Protein AF-Q947L5-F1 (afdb_monomer)

Mean predicted aligned error: 3.57 Å

Solvent-accessible surface area (backbone atoms only — not comparable to full-atom values): 7322 Å² total; per-residue (Å²): 107,57,65,41,78,48,44,46,60,49,64,52,70,42,71,74,55,5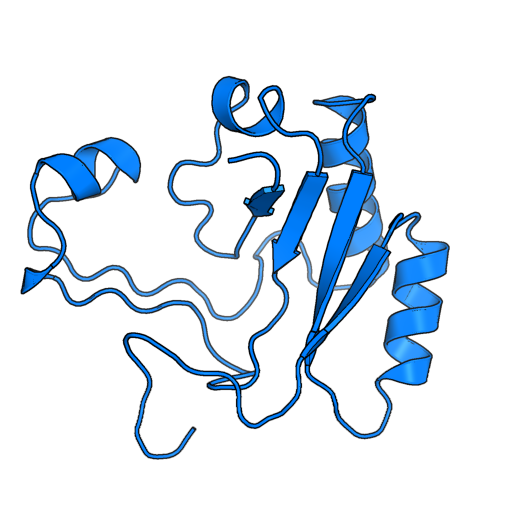8,57,61,28,56,26,40,33,39,45,69,34,39,31,41,36,56,85,48,37,60,54,44,60,16,93,72,25,40,65,67,54,10,62,57,38,79,52,58,57,52,49,60,47,70,29,51,47,60,42,93,72,43,92,48,70,66,34,44,23,50,51,46,49,52,51,37,69,71,22,76,82,29,44,39,28,42,31,38,48,68,54,94,66,42,66,63,54,50,54,52,43,51,75,32,66,42,74,39,81,43,77,31,54,62,88,37,83,72,98,53,71,67,90,89,87

Secondary structure (DSSP, 8-state):
--EEEE-TT-TT--HHHHHT-SEEEEE---TT-TTS--EE-GGG--HHHHHHTT--TT--EE--SS-TT-SSHHHHHHHHHHHHHH-TTSEEEEEEE--TTHHHHHHHHHHTT-SEEEEE-TT---SS--TT-

Structure (mmCIF, N/CA/C/O backbone):
data_AF-Q947L5-F1
#
_entry.id   AF-Q947L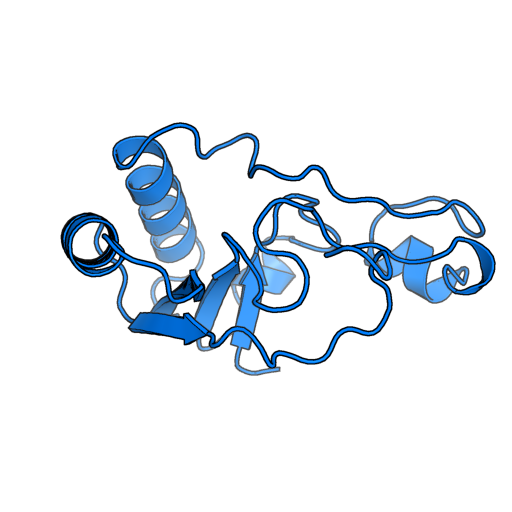5-F1
#
loop_
_atom_site.group_PDB
_atom_site.id
_atom_site.type_symbol
_atom_site.label_atom_id
_atom_site.label_alt_id
_atom_site.label_comp_id
_atom_site.label_asym_id
_atom_site.label_entity_id
_atom_site.label_seq_id
_atom_site.pdbx_PDB_ins_code
_atom_site.Cartn_x
_atom_site.Cartn_y
_atom_site.Cartn_z
_atom_site.occupancy
_atom_site.B_iso_or_equiv
_atom_site.auth_seq_id
_atom_site.auth_comp_id
_atom_site.auth_asym_id
_atom_site.auth_atom_id
_atom_site.pdbx_PDB_model_num
ATOM 1 N N . SER A 1 1 ? -11.263 1.339 -11.684 1.00 83.69 1 SER A N 1
ATOM 2 C CA . SER A 1 1 ? -11.134 0.406 -10.549 1.00 83.69 1 SER A CA 1
ATOM 3 C C . SER A 1 1 ? -11.593 1.135 -9.311 1.00 83.69 1 SER A C 1
ATOM 5 O O . SER A 1 1 ? -11.091 2.235 -9.105 1.00 83.69 1 SER A O 1
ATOM 7 N N . ALA A 1 2 ? -12.528 0.555 -8.557 1.00 94.75 2 ALA A N 1
ATOM 8 C CA . ALA A 1 2 ? -13.038 1.116 -7.303 1.00 94.75 2 ALA A CA 1
ATOM 9 C C . ALA A 1 2 ? -11.951 1.161 -6.215 1.00 94.75 2 ALA A C 1
ATOM 11 O O . ALA A 1 2 ? -11.819 2.152 -5.505 1.00 94.75 2 ALA A O 1
ATOM 12 N N . ILE A 1 3 ? -11.111 0.122 -6.156 1.00 97.81 3 ILE A N 1
ATOM 13 C CA . ILE A 1 3 ? -9.969 0.044 -5.242 1.00 97.81 3 ILE A CA 1
ATOM 14 C C . ILE A 1 3 ? -8.694 0.409 -5.999 1.00 97.81 3 ILE A C 1
ATOM 16 O O . ILE A 1 3 ? -8.445 -0.093 -7.106 1.00 97.81 3 ILE A O 1
ATOM 20 N N . LYS A 1 4 ? -7.878 1.280 -5.410 1.00 98.12 4 LYS A N 1
ATOM 21 C CA . LYS A 1 4 ? -6.577 1.680 -5.942 1.00 98.12 4 LYS A CA 1
ATOM 22 C C . LYS A 1 4 ? -5.487 1.478 -4.913 1.00 98.12 4 LYS A C 1
ATOM 24 O O . LYS A 1 4 ? -5.647 1.811 -3.750 1.00 98.12 4 LYS A O 1
ATOM 29 N N . GLN A 1 5 ? -4.364 0.946 -5.365 1.00 97.62 5 GLN A N 1
ATOM 30 C CA . GLN A 1 5 ? -3.302 0.509 -4.479 1.00 97.62 5 GLN A CA 1
ATOM 31 C C . GLN A 1 5 ? -2.173 1.537 -4.391 1.00 97.62 5 GLN A C 1
ATOM 33 O O . GLN A 1 5 ? -1.714 2.063 -5.406 1.00 97.62 5 GLN A O 1
ATOM 38 N N . VAL A 1 6 ? -1.686 1.748 -3.174 1.00 98.12 6 VAL A N 1
ATOM 39 C CA . VAL A 1 6 ? -0.479 2.495 -2.837 1.00 98.12 6 VAL A CA 1
ATOM 40 C C . VAL A 1 6 ? 0.536 1.477 -2.320 1.00 98.12 6 VAL A C 1
ATOM 42 O O . VAL A 1 6 ? 0.410 0.954 -1.218 1.00 98.12 6 VAL A O 1
ATOM 45 N N . ALA A 1 7 ? 1.520 1.138 -3.153 1.00 97.12 7 ALA A N 1
ATOM 46 C CA . ALA A 1 7 ? 2.593 0.191 -2.831 1.00 97.12 7 ALA A CA 1
ATOM 47 C C . ALA A 1 7 ? 3.956 0.898 -2.829 1.00 97.12 7 ALA A C 1
ATOM 49 O O . ALA A 1 7 ? 4.076 2.002 -3.369 1.00 97.12 7 ALA A O 1
ATOM 50 N N . SER A 1 8 ? 4.988 0.256 -2.281 1.00 96.75 8 SER A N 1
ATOM 51 C CA . SER A 1 8 ? 6.332 0.820 -2.058 1.00 96.75 8 SER A CA 1
ATOM 52 C C . SER A 1 8 ? 6.932 1.585 -3.243 1.00 96.75 8 SER A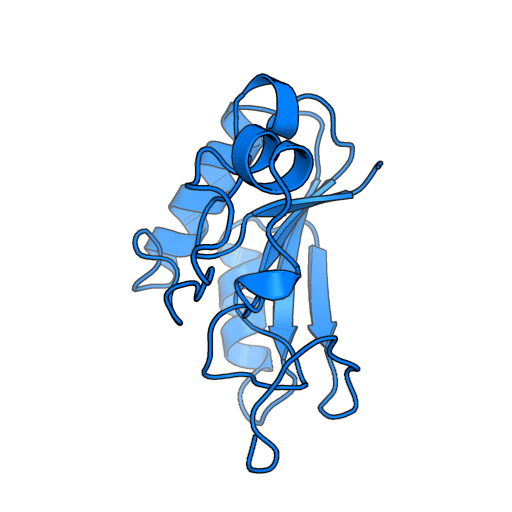 C 1
ATOM 54 O O . SER A 1 8 ? 7.473 2.668 -3.062 1.00 96.75 8 SER A O 1
ATOM 56 N N . GLY A 1 9 ? 6.781 1.086 -4.474 1.00 96.00 9 GLY A N 1
ATOM 57 C CA . GLY A 1 9 ? 7.316 1.752 -5.669 1.00 96.00 9 GLY A CA 1
ATOM 58 C C . GLY A 1 9 ? 6.559 3.005 -6.132 1.00 96.00 9 GLY A C 1
ATOM 59 O O . GLY A 1 9 ? 7.018 3.655 -7.063 1.00 96.00 9 GLY A O 1
ATOM 60 N N . ARG A 1 10 ? 5.376 3.301 -5.568 1.00 97.56 10 ARG A N 1
ATOM 61 C CA . ARG A 1 10 ? 4.482 4.427 -5.934 1.00 97.56 10 ARG A CA 1
ATOM 62 C C . ARG A 1 10 ? 4.223 4.596 -7.441 1.00 97.56 10 ARG A C 1
ATOM 64 O O . ARG A 1 10 ? 3.816 5.661 -7.900 1.00 97.56 10 ARG A O 1
ATOM 71 N N . PHE A 1 11 ? 4.402 3.533 -8.226 1.00 96.00 11 PHE A N 1
ATOM 72 C CA . PHE A 1 11 ? 4.246 3.584 -9.675 1.00 96.00 11 PHE A CA 1
ATOM 73 C C . PHE A 1 11 ? 2.828 4.013 -10.067 1.00 96.00 11 PHE A C 1
ATOM 75 O O . PHE A 1 11 ? 1.864 3.302 -9.785 1.00 96.00 11 PHE A O 1
ATOM 82 N N . GLY A 1 12 ? 2.716 5.154 -10.751 1.00 92.69 12 GLY A N 1
ATOM 83 C CA . GLY A 1 12 ? 1.441 5.698 -11.228 1.00 92.69 12 GLY A CA 1
ATOM 84 C C . GLY A 1 12 ? 0.562 6.332 -10.141 1.00 92.69 12 GLY A C 1
ATOM 85 O O . GLY A 1 12 ? -0.582 6.692 -10.427 1.00 92.69 12 GLY A O 1
ATOM 86 N N . VAL A 1 13 ? 1.069 6.490 -8.912 1.00 97.50 13 VAL A N 1
ATOM 87 C CA . VAL A 1 13 ? 0.353 7.185 -7.837 1.00 97.50 13 VAL A CA 1
ATOM 88 C C . VAL A 1 13 ? 0.429 8.690 -8.094 1.00 97.50 13 VAL A C 1
ATOM 90 O O . VAL A 1 13 ? 1.498 9.289 -8.081 1.00 97.50 13 VAL A O 1
ATOM 93 N N . THR A 1 14 ? -0.722 9.295 -8.364 1.00 97.50 14 THR A N 1
ATOM 94 C CA . THR A 1 14 ? -0.895 10.728 -8.654 1.00 97.50 14 THR A CA 1
ATOM 95 C C . THR A 1 14 ? -2.150 11.238 -7.942 1.00 97.50 14 THR A C 1
ATOM 97 O O . THR A 1 14 ? -3.012 10.421 -7.608 1.00 97.50 14 THR A O 1
ATOM 100 N N . PRO A 1 15 ? -2.332 12.558 -7.755 1.00 97.75 15 PRO A N 1
ATOM 101 C CA . PRO A 1 15 ? -3.567 13.093 -7.183 1.00 97.75 15 PRO A CA 1
ATOM 102 C C . PRO A 1 15 ? -4.817 12.619 -7.928 1.00 97.75 15 PRO A C 1
ATOM 104 O O . PRO A 1 15 ? -5.7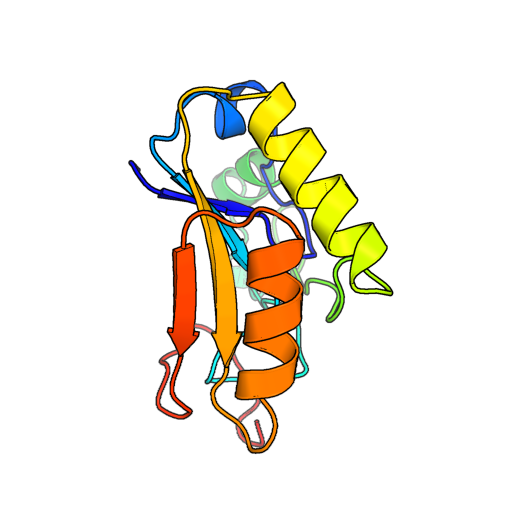25 12.061 -7.321 1.00 97.75 15 PRO A O 1
ATOM 107 N N . THR A 1 16 ? -4.824 12.716 -9.263 1.00 97.12 16 THR A N 1
ATOM 108 C CA . THR A 1 16 ? -5.930 12.230 -10.101 1.00 97.12 16 THR A CA 1
ATOM 109 C C . THR A 1 16 ? -6.157 10.730 -9.939 1.00 97.12 16 THR A C 1
ATOM 111 O O . THR A 1 16 ? -7.298 10.278 -9.935 1.00 97.12 16 THR A O 1
ATOM 114 N N . PHE A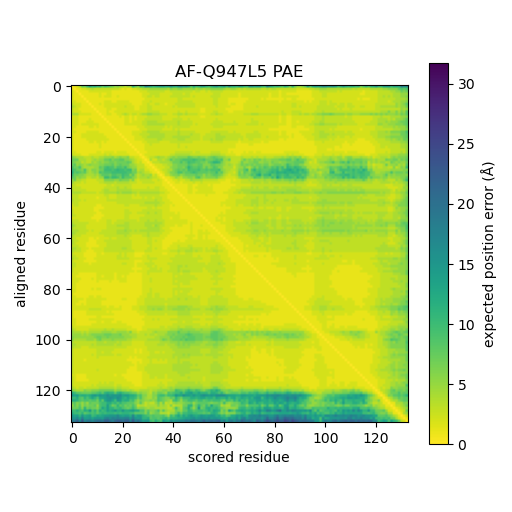 1 17 ? -5.097 9.934 -9.785 1.00 97.38 17 PHE A N 1
ATOM 115 C CA . PHE A 1 17 ? -5.251 8.519 -9.473 1.00 97.38 17 PHE A CA 1
ATOM 116 C C . PHE A 1 17 ? -5.971 8.338 -8.132 1.00 97.38 17 PHE A C 1
ATOM 118 O O . PHE A 1 17 ? -6.977 7.639 -8.114 1.00 97.38 17 PHE A O 1
ATOM 125 N N . LEU A 1 18 ? -5.514 8.993 -7.062 1.00 98.25 18 LEU A N 1
ATOM 126 C CA . LEU A 1 18 ? -6.013 8.813 -5.693 1.00 98.25 18 LEU A CA 1
ATOM 127 C C . LEU A 1 18 ? -7.460 9.293 -5.494 1.00 98.25 18 LEU A C 1
ATOM 129 O O . LEU A 1 18 ? -8.244 8.598 -4.853 1.00 98.25 18 LEU A O 1
ATOM 133 N N . VAL A 1 19 ? -7.850 10.424 -6.090 1.00 98.06 19 VAL A N 1
ATOM 134 C CA . VAL A 1 19 ? -9.222 10.963 -5.953 1.00 98.06 19 VAL A CA 1
ATOM 135 C C . VAL A 1 19 ? -10.279 10.168 -6.726 1.00 98.06 19 VAL A C 1
ATOM 137 O O . VAL A 1 19 ? -11.469 10.327 -6.489 1.00 98.06 19 VAL A O 1
ATOM 140 N N . ASN A 1 20 ? -9.865 9.304 -7.659 1.00 97.69 20 ASN A N 1
ATOM 141 C CA . ASN A 1 20 ? -10.767 8.489 -8.480 1.00 97.69 20 ASN A CA 1
ATOM 142 C C . ASN A 1 20 ? -10.928 7.056 -7.934 1.00 97.69 20 ASN A C 1
ATOM 144 O O . ASN A 1 20 ? -10.937 6.099 -8.716 1.00 97.69 20 ASN A O 1
ATOM 148 N N . ALA A 1 21 ? -10.974 6.891 -6.611 1.00 97.75 21 ALA A N 1
ATOM 149 C CA . ALA A 1 21 ? -11.152 5.608 -5.929 1.00 97.75 21 ALA A CA 1
ATOM 150 C C . ALA A 1 21 ? -12.226 5.703 -4.841 1.00 97.75 21 ALA A C 1
ATOM 152 O O . ALA A 1 21 ? -12.332 6.732 -4.176 1.00 97.75 21 ALA A O 1
ATOM 153 N N . ASP A 1 22 ? -12.938 4.599 -4.625 1.00 98.19 22 ASP A N 1
ATOM 154 C CA . ASP A 1 22 ? -13.820 4.394 -3.470 1.00 98.19 22 ASP A CA 1
ATOM 155 C C . ASP A 1 22 ? -13.023 3.866 -2.262 1.00 98.19 22 ASP A C 1
ATOM 157 O O . ASP A 1 22 ? -13.422 4.030 -1.109 1.00 98.19 22 ASP A O 1
ATOM 161 N N . GLN A 1 23 ? -11.875 3.229 -2.526 1.00 98.69 23 GLN A N 1
ATOM 162 C CA . GLN A 1 23 ? -10.967 2.709 -1.508 1.00 98.69 23 GLN A CA 1
ATOM 163 C C . GLN A 1 23 ? -9.503 2.806 -1.953 1.00 98.69 23 GLN A C 1
ATOM 165 O O . GLN A 1 23 ? -9.152 2.502 -3.098 1.00 98.69 23 GLN A O 1
ATOM 170 N N . LEU A 1 24 ? -8.636 3.180 -1.017 1.00 98.75 24 LEU A N 1
ATOM 171 C CA . LEU A 1 24 ? -7.190 3.260 -1.174 1.00 98.75 24 LEU A CA 1
ATOM 172 C C . LEU A 1 24 ? -6.526 2.159 -0.342 1.00 98.75 24 LEU A C 1
ATOM 174 O O . LEU A 1 24 ? -6.644 2.145 0.877 1.00 98.75 24 LEU A O 1
ATOM 178 N N . GLU A 1 25 ? -5.832 1.225 -0.992 1.00 98.69 25 GLU A N 1
ATOM 179 C CA . GLU A 1 25 ? -5.161 0.105 -0.325 1.00 98.69 25 GLU A CA 1
ATOM 180 C C . GLU A 1 25 ? -3.663 0.374 -0.155 1.00 98.69 25 GLU A C 1
ATOM 182 O O . GLU A 1 25 ? -2.907 0.332 -1.128 1.00 98.69 25 GLU A O 1
ATOM 187 N N . ILE A 1 26 ? -3.214 0.580 1.083 1.00 98.56 26 ILE A N 1
ATOM 188 C CA . ILE A 1 26 ? -1.797 0.544 1.452 1.00 98.56 26 ILE A CA 1
ATOM 189 C C . ILE A 1 26 ? -1.356 -0.919 1.480 1.00 98.56 26 ILE A C 1
ATOM 191 O O . ILE A 1 26 ? -1.839 -1.724 2.281 1.00 98.56 26 ILE A O 1
ATOM 195 N N . LYS A 1 27 ? -0.417 -1.277 0.605 1.00 97.06 27 LYS A N 1
ATOM 196 C CA . LYS A 1 27 ? 0.063 -2.654 0.481 1.00 97.06 27 LYS A CA 1
ATOM 197 C C . LYS A 1 27 ? 1.408 -2.850 1.161 1.00 97.06 27 LYS A C 1
ATOM 199 O O . LYS A 1 27 ? 2.437 -2.745 0.500 1.00 97.06 27 LYS A O 1
ATOM 204 N N . ILE A 1 28 ? 1.366 -3.228 2.437 1.00 95.19 28 ILE A N 1
ATOM 205 C CA . ILE A 1 28 ? 2.561 -3.550 3.225 1.00 95.19 28 ILE A CA 1
ATOM 206 C C . ILE A 1 28 ? 3.230 -4.820 2.693 1.00 95.19 28 ILE A C 1
ATOM 208 O O . ILE A 1 28 ? 4.428 -4.821 2.440 1.00 95.19 28 ILE A O 1
ATOM 212 N N . ALA A 1 29 ? 2.453 -5.881 2.461 1.00 88.62 29 ALA A N 1
ATOM 213 C CA . ALA A 1 29 ? 2.992 -7.172 2.039 1.00 88.62 29 ALA A CA 1
ATOM 214 C C . ALA A 1 29 ? 2.019 -7.957 1.137 1.00 88.62 29 ALA A C 1
ATOM 216 O O . ALA A 1 29 ? 0.873 -7.563 0.899 1.00 88.62 29 ALA A O 1
ATOM 217 N N . GLN A 1 30 ? 2.488 -9.077 0.582 1.00 85.94 30 GLN A N 1
ATOM 218 C CA . GLN A 1 30 ? 1.657 -10.062 -0.120 1.00 85.94 30 GLN A CA 1
ATOM 219 C C . GLN A 1 30 ? 2.090 -11.488 0.225 1.00 85.94 30 GLN A C 1
ATOM 221 O O . GLN A 1 30 ? 3.280 -11.730 0.376 1.00 85.94 30 GLN A O 1
ATOM 226 N N . GLY A 1 31 ? 1.141 -12.427 0.277 1.00 80.75 31 GLY A N 1
ATOM 227 C CA . GLY A 1 31 ? 1.404 -13.807 0.707 1.00 80.75 31 GLY A CA 1
ATOM 228 C C . GLY A 1 31 ? 2.510 -14.516 -0.071 1.00 80.75 31 GLY A C 1
ATOM 229 O O . GLY A 1 31 ? 3.367 -15.136 0.531 1.00 80.75 31 GLY A O 1
ATOM 230 N N . ALA A 1 32 ? 2.559 -14.321 -1.392 1.00 83.75 32 ALA A N 1
ATOM 231 C CA . ALA A 1 32 ? 3.531 -14.983 -2.267 1.00 83.75 32 ALA A CA 1
ATOM 232 C C . ALA A 1 32 ? 5.002 -14.590 -2.033 1.00 83.75 32 ALA A C 1
ATOM 234 O O . ALA A 1 32 ? 5.892 -15.209 -2.602 1.00 83.75 32 ALA A O 1
ATOM 235 N N . LYS A 1 33 ? 5.234 -13.452 -1.365 1.00 81.44 33 LYS A N 1
ATOM 236 C CA . LYS A 1 33 ? 6.565 -12.920 -1.032 1.00 81.44 33 LYS A CA 1
ATOM 237 C C . LYS A 1 33 ? 6.436 -11.802 0.011 1.00 81.44 33 LYS A C 1
ATOM 239 O O . LYS A 1 33 ? 6.472 -10.620 -0.346 1.00 81.44 33 LYS A O 1
ATOM 244 N N . PRO A 1 34 ? 6.224 -12.144 1.291 1.00 78.38 34 PRO A N 1
ATOM 245 C CA . PRO A 1 34 ? 5.889 -11.170 2.330 1.00 78.38 34 PRO A CA 1
ATOM 246 C C . PRO A 1 34 ? 7.004 -10.151 2.588 1.00 78.38 34 PRO A C 1
ATOM 248 O O . PRO A 1 34 ? 6.710 -8.998 2.883 1.00 78.38 34 PRO A O 1
ATOM 251 N N . GLY A 1 35 ? 8.267 -10.553 2.408 1.00 79.94 35 GLY A N 1
ATOM 252 C CA . GLY A 1 35 ? 9.447 -9.715 2.647 1.00 79.94 35 GLY A CA 1
ATOM 253 C C . GLY A 1 35 ? 10.003 -8.975 1.425 1.00 79.94 35 GLY A C 1
ATOM 254 O O . GLY A 1 35 ? 11.096 -8.421 1.509 1.00 79.94 35 GLY A O 1
ATOM 255 N N . GLU A 1 36 ? 9.307 -8.968 0.284 1.00 85.50 36 GLU A N 1
ATOM 256 C CA . GLU A 1 36 ? 9.822 -8.383 -0.960 1.00 85.50 36 GLU A CA 1
ATOM 257 C C . GLU A 1 36 ? 8.836 -7.444 -1.663 1.00 85.50 36 GLU A C 1
ATOM 259 O O . GLU A 1 36 ? 7.611 -7.552 -1.571 1.00 85.50 36 GLU A O 1
ATOM 264 N N . GLY A 1 37 ? 9.395 -6.558 -2.490 1.00 86.06 37 GLY A N 1
ATOM 265 C CA . GLY A 1 37 ? 8.628 -5.685 -3.364 1.00 86.06 37 GLY A CA 1
ATOM 266 C C . GLY A 1 37 ? 8.033 -6.384 -4.595 1.00 86.06 37 GLY A C 1
ATOM 267 O O . GLY A 1 37 ? 8.355 -7.514 -4.983 1.00 86.06 37 GLY A O 1
ATOM 268 N N . GLY A 1 38 ? 7.138 -5.668 -5.276 1.00 91.06 38 GLY A N 1
ATOM 269 C CA . GLY A 1 38 ? 6.622 -6.079 -6.581 1.00 91.06 38 GLY A CA 1
ATOM 270 C C . GLY A 1 38 ? 7.740 -6.210 -7.622 1.00 91.06 38 GLY A C 1
ATOM 271 O O . GLY A 1 38 ? 8.690 -5.435 -7.623 1.00 91.06 38 GLY A O 1
ATOM 272 N N . GLN A 1 39 ? 7.607 -7.179 -8.528 1.00 93.00 39 GLN A N 1
ATOM 273 C CA . GLN A 1 39 ? 8.553 -7.373 -9.627 1.00 93.00 39 GLN A CA 1
ATOM 274 C C . GLN A 1 39 ? 7.800 -7.376 -10.960 1.00 93.00 39 GLN A C 1
ATOM 276 O O . GLN A 1 39 ? 6.784 -8.056 -11.111 1.00 93.00 39 GLN A O 1
ATOM 281 N N . LEU A 1 40 ? 8.301 -6.616 -11.932 1.00 95.38 40 LEU A N 1
ATOM 282 C CA . LEU A 1 40 ? 7.845 -6.647 -13.316 1.00 95.38 40 LEU A CA 1
ATOM 283 C C . LEU A 1 40 ? 9.066 -6.762 -14.243 1.00 95.38 40 LEU A C 1
ATOM 285 O O . LEU A 1 40 ? 9.824 -5.796 -14.364 1.00 95.38 40 LEU A O 1
ATOM 289 N N . PRO A 1 41 ? 9.268 -7.919 -14.905 1.00 94.75 41 PRO A N 1
ATOM 290 C CA . PRO A 1 41 ? 10.382 -8.112 -15.827 1.00 94.75 41 PRO A CA 1
ATOM 291 C C . PRO A 1 41 ? 10.394 -7.067 -16.943 1.00 94.75 41 PRO A C 1
ATOM 293 O O . PRO A 1 41 ? 9.345 -6.774 -17.515 1.00 94.75 41 PRO A O 1
ATOM 296 N N . GLY A 1 42 ? 11.580 -6.576 -17.313 1.00 95.56 42 GLY A N 1
ATOM 297 C CA . GLY A 1 42 ? 11.749 -5.510 -18.311 1.00 95.56 42 GLY A CA 1
ATOM 298 C C . GLY A 1 42 ? 11.092 -5.810 -19.661 1.00 95.56 42 GLY A C 1
ATOM 299 O O . GLY A 1 42 ? 10.439 -4.946 -20.236 1.00 95.56 42 GLY A O 1
ATOM 300 N N . LYS A 1 43 ? 11.115 -7.077 -20.101 1.00 96.31 43 LYS A N 1
ATOM 301 C CA . LYS A 1 43 ? 10.415 -7.534 -21.318 1.00 96.31 43 LYS A CA 1
ATOM 302 C C . LYS A 1 43 ? 8.896 -7.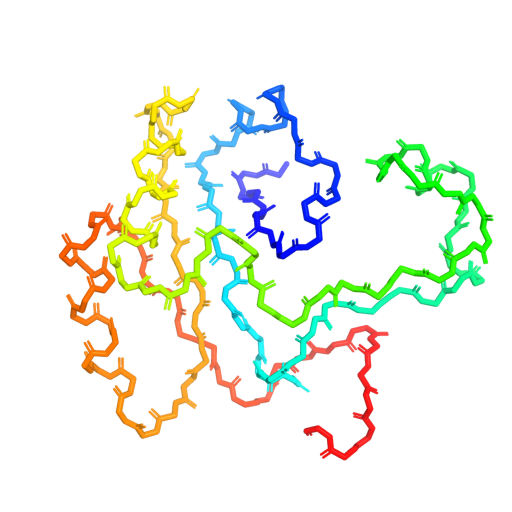303 -21.303 1.00 96.31 43 LYS A C 1
ATOM 304 O O . LYS A 1 43 ? 8.275 -7.265 -22.357 1.00 96.31 43 LYS A O 1
ATOM 309 N N . LYS A 1 44 ? 8.287 -7.166 -20.119 1.00 96.31 44 LYS A N 1
ATOM 310 C CA . LYS A 1 44 ? 6.864 -6.835 -19.943 1.00 96.31 44 LYS A CA 1
ATOM 311 C C . LYS A 1 44 ? 6.630 -5.328 -19.801 1.00 96.31 44 LYS A C 1
ATOM 313 O O . LYS A 1 44 ? 5.480 -4.909 -19.789 1.00 96.31 44 LYS A O 1
ATOM 318 N N . VAL A 1 45 ? 7.676 -4.511 -19.686 1.00 97.44 45 VAL A N 1
ATOM 319 C CA . VAL A 1 45 ? 7.587 -3.051 -19.542 1.00 97.44 45 VAL A CA 1
ATOM 320 C C . VAL A 1 45 ? 7.547 -2.417 -20.931 1.00 97.44 45 VAL A C 1
ATOM 322 O O . VAL A 1 45 ? 8.536 -1.894 -21.441 1.00 97.44 45 VAL A O 1
ATOM 325 N N . SER A 1 46 ? 6.378 -2.497 -21.567 1.00 98.12 46 SER A N 1
ATOM 326 C CA . SER A 1 46 ? 6.112 -1.832 -22.846 1.00 98.12 46 SER A CA 1
ATOM 327 C C . SER A 1 46 ? 6.161 -0.305 -22.712 1.00 98.12 46 SER A C 1
ATOM 329 O O . SER A 1 46 ? 6.071 0.230 -21.606 1.00 98.12 46 SER A O 1
ATOM 331 N N . ALA A 1 47 ? 6.226 0.421 -23.834 1.00 98.06 47 ALA A N 1
ATOM 332 C CA . ALA A 1 47 ? 6.161 1.888 -23.829 1.00 98.06 47 ALA A CA 1
ATOM 333 C C . ALA A 1 47 ? 4.895 2.425 -23.133 1.00 98.06 47 ALA A C 1
ATOM 335 O O . ALA A 1 47 ? 4.947 3.421 -22.413 1.00 98.06 47 ALA A O 1
ATOM 336 N N . TYR A 1 48 ? 3.769 1.720 -23.281 1.00 97.94 48 TYR A N 1
ATOM 337 C CA . TYR A 1 48 ? 2.526 2.042 -22.583 1.00 97.94 48 TYR A CA 1
ATOM 338 C C . TYR A 1 48 ? 2.655 1.882 -21.060 1.00 97.94 48 TYR A C 1
ATOM 340 O O . TYR A 1 48 ? 2.307 2.802 -20.321 1.00 97.94 48 TYR A O 1
ATOM 348 N N . ILE A 1 49 ? 3.195 0.752 -20.584 1.00 97.62 49 ILE A N 1
ATOM 349 C CA . ILE A 1 49 ? 3.399 0.515 -19.144 1.00 97.62 49 ILE A CA 1
ATOM 350 C C . ILE A 1 49 ? 4.400 1.515 -18.567 1.00 97.62 49 ILE A C 1
ATOM 352 O O . ILE A 1 49 ? 4.162 2.061 -17.493 1.00 97.62 49 ILE A O 1
ATOM 356 N N . ALA A 1 50 ? 5.490 1.778 -19.286 1.00 97.44 50 ALA A N 1
ATOM 357 C CA . ALA A 1 50 ? 6.502 2.741 -18.884 1.00 97.44 50 ALA A CA 1
ATOM 358 C C . ALA A 1 50 ? 5.905 4.141 -18.694 1.00 97.44 50 ALA A C 1
ATOM 360 O O . ALA A 1 50 ? 6.121 4.766 -17.658 1.00 97.44 50 ALA A O 1
ATOM 361 N N . ARG A 1 51 ? 5.059 4.586 -19.634 1.00 97.31 51 ARG A N 1
ATOM 362 C CA . ARG A 1 51 ? 4.329 5.854 -19.521 1.00 97.31 51 ARG A CA 1
ATOM 363 C C . ARG A 1 51 ? 3.403 5.885 -18.306 1.00 97.31 51 ARG A C 1
ATOM 365 O O . ARG A 1 51 ? 3.398 6.874 -17.591 1.00 97.31 51 ARG A O 1
ATOM 372 N 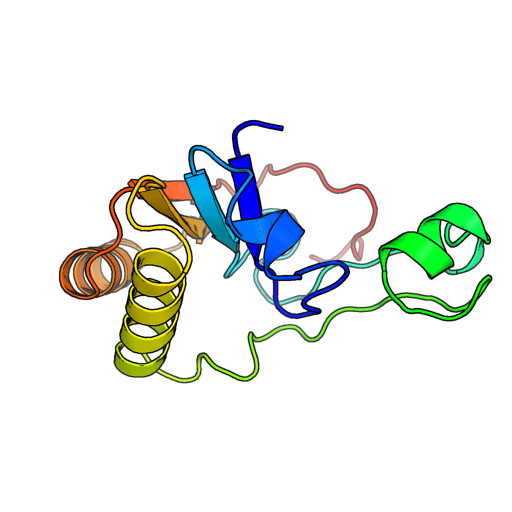N . LEU A 1 52 ? 2.638 4.819 -18.050 1.00 96.25 52 LEU A N 1
ATOM 373 C CA . LEU A 1 52 ? 1.741 4.758 -16.884 1.00 96.25 52 LEU A CA 1
ATOM 374 C C . LEU A 1 52 ? 2.485 4.797 -15.541 1.00 96.25 52 LEU A C 1
ATOM 376 O O . LEU A 1 52 ? 1.912 5.206 -14.536 1.00 96.25 52 LEU A O 1
ATOM 380 N N . ARG A 1 53 ? 3.732 4.321 -15.509 1.00 96.94 53 ARG A N 1
ATOM 381 C CA . ARG A 1 53 ? 4.530 4.180 -14.286 1.00 96.94 53 ARG A CA 1
ATOM 382 C C . ARG A 1 53 ? 5.623 5.235 -14.145 1.00 96.94 53 ARG A C 1
ATOM 384 O O . ARG A 1 53 ? 6.424 5.117 -13.224 1.00 96.94 53 ARG A O 1
ATOM 391 N N . ASN A 1 54 ? 5.676 6.219 -15.046 1.00 95.69 54 ASN A N 1
ATOM 392 C CA . ASN A 1 54 ? 6.781 7.173 -15.162 1.00 95.69 54 ASN A CA 1
ATOM 393 C C . ASN A 1 54 ? 8.160 6.482 -15.124 1.00 95.69 54 ASN A C 1
ATOM 395 O O . ASN A 1 54 ? 9.077 6.909 -14.427 1.00 95.69 54 ASN A O 1
ATOM 399 N N . SER A 1 55 ? 8.300 5.383 -15.867 1.00 96.00 55 SER A N 1
ATOM 400 C CA . SER A 1 55 ? 9.526 4.589 -15.942 1.00 96.00 55 SER A CA 1
ATOM 401 C C . SER A 1 55 ? 10.085 4.535 -17.365 1.00 96.00 55 SER A C 1
ATOM 403 O O . SER A 1 55 ? 9.533 5.118 -18.298 1.00 96.00 55 SER A O 1
ATOM 405 N N . LYS A 1 56 ? 11.201 3.820 -17.551 1.00 97.06 56 LYS A N 1
ATOM 406 C CA . LYS A 1 56 ? 11.817 3.608 -18.868 1.00 97.06 56 LYS A CA 1
ATOM 407 C C . LYS A 1 56 ? 11.293 2.314 -19.519 1.00 97.06 56 LYS A C 1
ATOM 409 O O . LYS A 1 56 ? 11.230 1.296 -18.826 1.00 97.06 56 LYS A O 1
ATOM 414 N N . PRO A 1 57 ? 10.926 2.316 -20.817 1.00 97.81 57 PRO A N 1
ATOM 415 C CA . PRO A 1 57 ? 10.565 1.094 -21.539 1.00 97.81 57 PRO A CA 1
ATOM 416 C C . PRO A 1 57 ? 11.695 0.058 -21.507 1.00 97.81 57 PRO A C 1
ATOM 418 O O . PRO A 1 57 ? 12.867 0.419 -21.577 1.00 97.81 57 PRO A O 1
ATOM 421 N N . GLY A 1 58 ? 11.349 -1.224 -21.391 1.00 96.75 58 GLY A N 1
ATOM 422 C CA . GLY A 1 58 ? 12.309 -2.335 -21.375 1.00 96.75 58 GLY A CA 1
ATOM 423 C C . GLY A 1 58 ? 13.111 -2.500 -20.077 1.00 96.75 58 GLY A C 1
ATOM 424 O O . GLY A 1 58 ? 13.739 -3.541 -19.887 1.00 96.75 58 GLY A O 1
ATOM 425 N N . VAL A 1 59 ? 13.072 -1.528 -19.159 1.00 97.19 59 VAL A N 1
ATOM 426 C CA . VAL A 1 59 ? 13.803 -1.590 -17.886 1.00 97.19 59 VAL A CA 1
ATOM 427 C C . VAL A 1 59 ? 12.973 -2.345 -16.842 1.00 97.19 59 VAL A C 1
ATOM 429 O O . VAL A 1 59 ? 11.805 -2.002 -16.647 1.00 97.19 59 VAL A O 1
ATOM 432 N N . PRO A 1 60 ? 13.531 -3.365 -16.160 1.00 95.94 60 PRO A N 1
ATOM 433 C CA . PRO A 1 60 ? 12.836 -4.063 -15.082 1.00 95.94 60 PRO A CA 1
ATOM 434 C C . PRO A 1 60 ? 12.394 -3.114 -13.965 1.00 95.94 60 PRO A C 1
ATOM 436 O O . PRO A 1 60 ? 13.144 -2.230 -13.560 1.00 95.94 60 PRO A O 1
ATOM 439 N N . LEU A 1 61 ? 11.188 -3.332 -13.436 1.00 96.44 61 LEU A N 1
ATOM 440 C CA . LEU A 1 61 ? 10.682 -2.598 -12.277 1.00 96.44 61 LEU A CA 1
ATOM 441 C C . LEU A 1 61 ? 10.662 -3.525 -11.071 1.00 96.44 61 LEU A C 1
ATOM 443 O O . LEU A 1 61 ? 9.792 -4.392 -10.959 1.00 96.44 61 LEU A O 1
ATOM 447 N N . ILE A 1 62 ? 11.628 -3.326 -10.184 1.00 94.69 62 ILE A N 1
ATOM 448 C CA . ILE A 1 62 ? 11.715 -3.991 -8.888 1.00 94.69 62 ILE A CA 1
ATOM 449 C C . ILE A 1 62 ? 11.401 -2.920 -7.853 1.00 94.69 62 ILE A C 1
ATOM 451 O O . ILE A 1 62 ? 12.124 -1.933 -7.737 1.00 94.69 62 ILE A O 1
ATOM 455 N N . SER A 1 63 ? 10.271 -3.058 -7.167 1.00 95.19 63 SER A N 1
ATOM 456 C CA . SER A 1 63 ? 9.919 -2.128 -6.099 1.00 95.19 63 SER A CA 1
ATOM 457 C C . SER A 1 63 ? 10.788 -2.392 -4.867 1.00 95.19 63 SER A C 1
ATOM 459 O O . SER A 1 63 ? 11.105 -3.555 -4.606 1.00 95.19 63 SER A O 1
ATOM 461 N N . PRO A 1 64 ? 11.125 -1.356 -4.080 1.00 95.31 64 PRO A N 1
ATOM 462 C CA . PRO A 1 64 ? 11.723 -1.557 -2.765 1.00 95.31 64 PRO A CA 1
ATOM 463 C C . PRO A 1 64 ? 10.845 -2.485 -1.911 1.00 95.31 64 PRO A C 1
ATOM 465 O O . PRO A 1 64 ? 9.616 -2.434 -2.055 1.00 95.31 64 PRO A O 1
ATOM 468 N N . PRO A 1 65 ? 11.422 -3.330 -1.042 1.00 92.38 65 PRO A N 1
ATOM 469 C CA . PRO A 1 65 ? 10.622 -4.101 -0.100 1.00 92.38 65 PRO A CA 1
ATOM 470 C C . PRO A 1 65 ? 9.792 -3.214 0.844 1.00 92.38 65 PRO A C 1
ATOM 472 O O . PRO A 1 65 ? 8.573 -3.382 0.851 1.00 92.38 65 PRO A O 1
ATOM 475 N N . PRO A 1 66 ? 10.365 -2.221 1.559 1.00 95.56 66 PRO A N 1
ATOM 476 C CA . PRO A 1 66 ? 9.571 -1.354 2.417 1.00 95.56 66 PRO A CA 1
ATOM 477 C C . PRO A 1 66 ? 8.963 -0.179 1.646 1.00 95.56 66 PRO A C 1
ATOM 479 O O . PRO A 1 66 ? 9.465 0.278 0.616 1.00 95.56 66 PRO A O 1
ATOM 482 N N . HIS A 1 67 ? 7.886 0.360 2.201 1.00 97.94 67 HIS A N 1
ATOM 483 C CA . HIS A 1 67 ? 7.481 1.732 1.935 1.00 97.94 67 HIS A CA 1
ATOM 484 C C . HIS A 1 67 ? 8.506 2.673 2.586 1.00 97.94 67 HIS A C 1
ATOM 486 O O . HIS A 1 67 ? 8.738 2.584 3.784 1.00 97.94 67 HIS A O 1
ATOM 492 N N . HIS A 1 68 ? 9.135 3.561 1.811 1.00 97.56 68 HIS A N 1
ATOM 493 C CA . HIS A 1 68 ? 10.174 4.461 2.340 1.00 97.56 68 HIS A CA 1
ATOM 494 C C . HIS A 1 68 ? 9.638 5.608 3.213 1.00 97.56 68 HIS A C 1
ATOM 496 O O . HIS A 1 68 ? 10.418 6.396 3.737 1.00 97.56 68 HIS A O 1
ATOM 502 N N . ASP A 1 69 ? 8.320 5.693 3.338 1.00 97.44 69 ASP A N 1
ATOM 503 C CA . ASP A 1 69 ? 7.551 6.599 4.183 1.00 97.44 69 ASP A CA 1
ATOM 504 C C . ASP A 1 69 ? 6.815 5.846 5.308 1.00 97.44 69 ASP A C 1
ATOM 506 O O . ASP A 1 69 ? 5.898 6.398 5.900 1.00 97.44 69 ASP A O 1
ATOM 510 N N . ILE A 1 70 ? 7.171 4.579 5.574 1.00 98.38 70 ILE A N 1
ATOM 511 C CA . ILE A 1 70 ? 6.617 3.778 6.673 1.00 98.38 70 ILE A CA 1
ATOM 512 C C . ILE A 1 70 ? 7.742 2.980 7.342 1.00 98.38 70 ILE A C 1
ATOM 514 O O . ILE A 1 70 ? 8.080 1.883 6.892 1.00 98.38 70 ILE A O 1
ATOM 518 N N . TYR A 1 71 ? 8.303 3.503 8.431 1.00 97.62 71 TYR A N 1
ATOM 519 C CA . TYR A 1 71 ? 9.295 2.803 9.256 1.00 97.62 71 TYR A CA 1
ATOM 520 C C . TYR A 1 71 ? 8.785 2.460 10.658 1.00 97.62 71 TYR A C 1
ATOM 522 O O . TYR A 1 71 ? 9.418 1.679 11.370 1.00 97.62 71 TYR A O 1
ATOM 530 N N . SER A 1 72 ? 7.620 2.978 11.032 1.00 98.25 72 SER A N 1
ATOM 531 C CA . SER A 1 72 ? 6.944 2.706 12.298 1.00 98.25 72 SER A CA 1
ATOM 532 C C . SER A 1 72 ? 5.417 2.758 12.148 1.00 98.25 72 SER A C 1
ATOM 534 O O . SER A 1 72 ? 4.878 2.978 11.058 1.00 98.25 72 SER A O 1
ATOM 536 N N . ILE A 1 73 ? 4.689 2.509 13.242 1.00 98.44 73 ILE A N 1
ATOM 537 C CA . ILE A 1 73 ? 3.221 2.540 13.219 1.00 98.44 73 ILE A CA 1
ATOM 538 C C . ILE A 1 73 ? 2.682 3.969 13.085 1.00 98.44 73 ILE A C 1
ATOM 540 O O . ILE A 1 73 ? 1.648 4.184 12.457 1.00 98.44 73 ILE A O 1
ATOM 544 N N . GLU A 1 74 ? 3.393 4.947 13.636 1.00 98.62 74 GLU A N 1
ATOM 545 C CA . GLU A 1 74 ? 3.086 6.364 13.497 1.00 98.62 74 GLU A CA 1
ATOM 546 C C . GLU A 1 74 ? 3.321 6.868 12.069 1.00 98.62 74 GLU A C 1
ATOM 548 O O . GLU A 1 74 ? 2.503 7.637 11.566 1.00 98.62 74 GLU A O 1
ATOM 553 N N . ASP A 1 75 ? 4.330 6.354 11.362 1.00 98.75 75 ASP A N 1
ATOM 554 C CA . ASP A 1 75 ? 4.512 6.659 9.940 1.00 98.75 75 ASP A CA 1
ATOM 555 C C . ASP A 1 75 ? 3.363 6.090 9.088 1.00 98.75 75 ASP A C 1
ATOM 557 O O . ASP A 1 75 ? 2.853 6.747 8.178 1.00 98.75 75 ASP A O 1
ATOM 561 N N . LEU A 1 76 ? 2.887 4.878 9.413 1.00 98.75 76 LEU A N 1
ATOM 562 C CA . LEU A 1 76 ? 1.693 4.325 8.769 1.00 98.75 76 LEU A CA 1
ATOM 563 C C . LEU A 1 76 ? 0.467 5.208 9.034 1.00 98.75 76 LEU A C 1
ATOM 565 O O . LEU A 1 76 ? -0.310 5.456 8.113 1.00 98.75 76 LEU A O 1
ATOM 569 N N . ALA A 1 77 ? 0.298 5.687 10.269 1.00 98.75 77 ALA A N 1
ATOM 570 C CA . ALA A 1 77 ? -0.781 6.606 10.616 1.00 98.75 77 ALA A CA 1
ATOM 571 C C . ALA A 1 77 ? -0.694 7.909 9.810 1.00 98.75 77 ALA A C 1
ATOM 573 O O . ALA A 1 77 ? -1.719 8.394 9.333 1.00 98.75 77 ALA A O 1
ATOM 574 N N . GLN A 1 78 ? 0.516 8.433 9.591 1.00 98.88 78 GLN A N 1
ATOM 575 C CA . GLN A 1 78 ? 0.723 9.613 8.757 1.00 98.88 78 GLN A CA 1
ATOM 576 C C . GLN A 1 78 ? 0.312 9.359 7.304 1.00 98.88 78 GLN A C 1
ATOM 578 O O . GLN A 1 78 ? -0.410 10.166 6.724 1.00 98.88 78 GLN A O 1
ATOM 583 N N . LEU A 1 79 ? 0.682 8.214 6.722 1.00 98.81 79 LEU A N 1
ATOM 584 C CA . LEU A 1 79 ? 0.243 7.890 5.365 1.00 98.81 79 LEU A CA 1
ATOM 585 C C . LEU A 1 79 ? -1.280 7.705 5.283 1.00 98.81 79 LEU A C 1
ATOM 587 O O . LEU A 1 79 ? -1.896 8.159 4.322 1.00 98.81 79 LEU A O 1
ATOM 591 N N . ILE A 1 80 ? -1.907 7.057 6.270 1.00 98.88 80 ILE A N 1
ATOM 592 C CA . ILE A 1 80 ? -3.374 6.930 6.325 1.00 98.88 80 ILE A CA 1
ATOM 593 C C . ILE A 1 80 ? -4.017 8.320 6.366 1.00 98.88 80 ILE A C 1
ATOM 595 O O . ILE A 1 80 ? -4.931 8.591 5.585 1.00 98.88 80 ILE A O 1
ATOM 599 N N . TYR A 1 81 ? -3.492 9.211 7.210 1.00 98.81 81 TYR A N 1
ATOM 600 C CA . TYR A 1 81 ? -3.932 10.597 7.290 1.00 98.81 81 TYR A CA 1
ATOM 601 C C . TYR A 1 81 ? -3.828 11.294 5.929 1.00 98.81 81 TYR A C 1
ATOM 603 O O . TYR A 1 81 ? -4.822 11.840 5.454 1.00 98.81 81 TYR A O 1
ATOM 611 N N . ASP A 1 82 ? -2.679 11.216 5.256 1.00 98.81 82 ASP A N 1
ATOM 612 C CA . ASP A 1 82 ? -2.460 11.851 3.952 1.00 98.81 82 ASP A CA 1
ATOM 613 C C . ASP A 1 82 ? -3.444 11.342 2.883 1.00 98.81 82 ASP A C 1
ATOM 615 O O . ASP A 1 82 ? -3.950 12.116 2.063 1.00 98.81 82 ASP A O 1
ATOM 619 N N . LEU A 1 83 ? -3.762 10.042 2.900 1.00 98.75 83 LEU A N 1
ATOM 620 C CA . LEU A 1 83 ? -4.726 9.441 1.976 1.00 98.75 83 LEU A CA 1
ATOM 621 C C . LEU A 1 83 ? -6.166 9.889 2.260 1.00 98.75 83 LEU A C 1
ATOM 623 O O . LEU A 1 83 ? -6.907 10.163 1.313 1.00 98.75 83 LEU A O 1
ATOM 627 N N . HIS A 1 84 ? -6.556 10.029 3.529 1.00 98.75 84 HIS A N 1
ATOM 628 C CA . HIS A 1 84 ? -7.840 10.641 3.889 1.00 98.75 84 HIS A CA 1
ATOM 629 C C . HIS A 1 84 ? -7.883 12.131 3.526 1.00 98.75 84 HIS A C 1
ATOM 631 O O . HIS A 1 84 ? -8.922 12.607 3.078 1.00 98.75 84 HIS A O 1
ATOM 637 N N . GLN A 1 85 ? -6.771 12.866 3.653 1.00 98.69 85 GLN A N 1
ATOM 638 C CA . GLN A 1 85 ? -6.715 14.283 3.271 1.00 98.69 85 GLN A CA 1
ATOM 639 C C . GLN A 1 85 ? -6.925 14.480 1.770 1.00 98.69 85 GLN A C 1
ATOM 641 O O . GLN A 1 85 ? -7.689 15.355 1.360 1.00 98.69 85 GLN A O 1
ATOM 646 N N . ILE A 1 86 ? -6.269 13.672 0.931 1.00 98.56 86 ILE A N 1
ATOM 647 C CA . ILE A 1 86 ? -6.396 13.829 -0.520 1.00 98.56 86 ILE A CA 1
ATOM 648 C C . ILE A 1 86 ? -7.735 13.315 -1.057 1.00 98.56 86 ILE A C 1
ATOM 650 O O . ILE A 1 86 ? -8.244 13.849 -2.043 1.00 98.56 86 ILE A O 1
ATOM 654 N N . ASN A 1 87 ? -8.322 12.296 -0.425 1.00 98.56 87 ASN A N 1
ATOM 655 C CA . ASN A 1 87 ? -9.622 11.758 -0.804 1.00 98.56 87 ASN A CA 1
ATOM 656 C C . ASN A 1 87 ? -10.470 11.426 0.439 1.00 98.56 87 ASN A C 1
ATOM 658 O O . ASN A 1 87 ? -10.544 10.263 0.839 1.00 98.56 87 ASN A O 1
ATOM 662 N N . PRO A 1 88 ? -11.193 12.417 0.994 1.00 98.25 88 PRO A N 1
ATOM 663 C CA . PRO A 1 88 ? -11.997 12.241 2.209 1.00 98.25 88 PRO A CA 1
ATOM 664 C C . PRO A 1 88 ? -13.173 11.268 2.069 1.00 98.25 88 PRO A C 1
ATOM 666 O O . PRO A 1 88 ? -13.819 10.931 3.057 1.00 98.25 88 PRO A O 1
ATOM 669 N N . LYS A 1 89 ? -13.513 10.863 0.837 1.00 98.06 89 LYS A N 1
ATOM 670 C CA . LYS A 1 89 ? -14.613 9.932 0.557 1.00 98.06 89 LYS A CA 1
ATOM 671 C C . LYS A 1 89 ? -14.147 8.481 0.472 1.00 98.06 89 LYS A C 1
ATOM 673 O O . LYS A 1 89 ? -14.984 7.587 0.573 1.00 98.06 89 LYS A O 1
ATOM 678 N N . ALA A 1 90 ? -12.855 8.246 0.241 1.00 98.50 90 ALA A N 1
ATOM 679 C CA . ALA A 1 90 ? -12.328 6.900 0.100 1.00 98.50 90 ALA A CA 1
ATOM 680 C C . ALA A 1 90 ? -12.023 6.281 1.460 1.00 98.50 90 ALA A C 1
ATOM 682 O O . ALA A 1 90 ? -11.421 6.915 2.324 1.00 98.50 90 ALA A O 1
ATOM 683 N N . LYS A 1 91 ? -12.359 5.000 1.605 1.00 98.75 91 LYS A N 1
ATOM 684 C CA . LYS A 1 91 ? -11.861 4.195 2.724 1.00 98.75 91 LYS A CA 1
ATOM 685 C C . LYS A 1 91 ? -10.384 3.875 2.526 1.00 98.75 91 LYS A C 1
ATOM 687 O O . LYS A 1 91 ? -9.964 3.594 1.404 1.00 98.75 91 LYS A O 1
ATOM 692 N N . VAL A 1 92 ? -9.606 3.831 3.596 1.00 98.81 92 VAL A N 1
ATOM 693 C CA . VAL A 1 92 ? -8.208 3.398 3.572 1.00 98.81 92 VAL A CA 1
ATOM 694 C C . VAL A 1 92 ? -8.108 1.986 4.129 1.00 98.81 92 VAL A C 1
ATOM 696 O O . VAL A 1 92 ? -8.480 1.718 5.270 1.00 98.81 92 VAL A O 1
ATOM 699 N N . SER A 1 93 ? -7.600 1.065 3.313 1.00 98.69 93 SER A N 1
ATOM 700 C CA . SER A 1 93 ? -7.332 -0.307 3.725 1.00 98.69 93 SER A CA 1
ATOM 701 C C . SER A 1 93 ? -5.843 -0.573 3.859 1.00 98.69 93 SER A C 1
ATOM 703 O O . SER A 1 93 ? -5.049 -0.108 3.046 1.00 98.69 93 SER A O 1
ATOM 705 N N . VAL A 1 94 ? -5.462 -1.389 4.837 1.00 98.69 94 VAL A N 1
ATOM 706 C CA . VAL A 1 94 ? -4.083 -1.863 4.990 1.00 98.69 94 VAL A CA 1
ATOM 707 C C . VAL A 1 94 ? -4.049 -3.361 4.739 1.00 98.69 94 VAL A C 1
ATOM 709 O O . VAL A 1 94 ? -4.713 -4.141 5.425 1.00 98.69 94 VAL A O 1
ATOM 712 N N . LYS A 1 95 ? -3.276 -3.763 3.730 1.00 97.44 95 LYS A N 1
ATOM 713 C CA . LYS A 1 95 ? -3.093 -5.163 3.360 1.00 97.44 95 LYS A CA 1
ATOM 714 C C . LYS A 1 95 ? -1.852 -5.738 4.028 1.00 97.44 95 LYS A C 1
ATOM 716 O O . LYS A 1 95 ? -0.729 -5.329 3.727 1.00 97.44 95 LYS A O 1
ATOM 721 N N . LEU A 1 96 ? -2.085 -6.725 4.884 1.00 95.44 96 LEU A N 1
ATOM 722 C CA . LEU A 1 96 ? -1.082 -7.476 5.626 1.00 95.44 96 LEU A CA 1
ATOM 723 C C . LEU A 1 96 ? -1.067 -8.947 5.176 1.00 95.44 96 LEU A C 1
ATOM 725 O O . LEU A 1 96 ? -1.937 -9.403 4.424 1.00 95.44 96 LEU A O 1
ATOM 729 N N . VAL A 1 97 ? -0.077 -9.698 5.653 1.00 93.94 97 VAL A N 1
ATOM 730 C CA . VAL A 1 97 ? 0.033 -11.150 5.462 1.00 93.94 97 VAL A CA 1
ATOM 731 C C . VAL A 1 97 ? -0.124 -11.836 6.815 1.00 93.94 97 VAL A C 1
ATOM 733 O O . VAL A 1 97 ? 0.340 -11.322 7.827 1.00 93.94 97 VAL A O 1
ATOM 736 N N . GLY A 1 98 ? -0.835 -12.961 6.840 1.00 91.38 98 GLY A N 1
ATOM 737 C CA . GLY A 1 98 ? -1.062 -13.736 8.052 1.00 91.38 98 GLY A CA 1
ATOM 738 C C . GLY A 1 98 ? 0.217 -14.412 8.535 1.00 91.38 98 GLY A C 1
ATOM 739 O O . GLY A 1 98 ? 0.757 -15.276 7.851 1.00 91.38 98 GLY A O 1
ATOM 740 N N . GLU A 1 99 ? 0.648 -14.050 9.738 1.00 90.75 99 GLU A N 1
ATOM 741 C CA . GLU A 1 99 ? 1.744 -14.675 10.476 1.00 90.75 99 GLU A CA 1
ATOM 742 C C . GLU A 1 99 ? 1.475 -14.594 11.988 1.00 90.75 99 GLU A C 1
ATOM 744 O O . GLU A 1 99 ? 0.584 -13.865 12.443 1.00 90.75 99 GLU A O 1
ATOM 749 N N . ALA A 1 100 ? 2.227 -15.347 12.793 1.00 93.88 100 ALA A N 1
ATOM 750 C CA . ALA A 1 100 ? 2.126 -15.246 14.246 1.00 93.88 100 ALA A CA 1
ATOM 751 C C . ALA A 1 100 ? 2.459 -13.812 14.704 1.00 93.88 100 ALA A C 1
ATOM 753 O O . ALA A 1 100 ? 3.485 -13.259 14.327 1.00 93.88 100 ALA A O 1
ATOM 754 N N . GLY A 1 101 ? 1.589 -13.207 15.518 1.00 93.00 101 GLY A N 1
ATOM 755 C CA . GLY A 1 101 ? 1.738 -11.813 15.966 1.00 93.00 101 GLY A CA 1
ATOM 756 C C . GLY A 1 101 ? 0.967 -10.776 15.139 1.00 93.00 101 GLY A C 1
ATOM 757 O O . GLY A 1 101 ? 0.875 -9.620 15.558 1.00 93.00 101 GLY A O 1
ATOM 758 N N . ILE A 1 102 ? 0.311 -11.179 14.041 1.00 95.75 102 ILE A N 1
ATOM 759 C CA . ILE A 1 102 ? -0.474 -10.271 13.187 1.00 95.75 102 ILE A CA 1
ATOM 760 C C . ILE A 1 102 ? -1.580 -9.513 13.939 1.00 95.75 102 ILE A C 1
ATOM 762 O O . ILE A 1 102 ? -1.902 -8.384 13.583 1.00 95.75 102 ILE A O 1
ATOM 766 N N . GLY A 1 103 ? -2.136 -10.089 15.012 1.00 97.38 103 GLY A N 1
ATOM 767 C CA . GLY A 1 103 ? -3.159 -9.437 15.839 1.00 97.38 103 GLY A CA 1
ATOM 768 C C . GLY A 1 103 ? -2.661 -8.158 16.524 1.00 97.38 103 GLY A C 1
ATOM 769 O O . GLY A 1 103 ? -3.379 -7.159 16.559 1.00 97.38 103 GLY A O 1
ATOM 770 N N . THR A 1 104 ? -1.413 -8.151 16.999 1.00 98.00 104 THR A N 1
ATOM 771 C CA . THR A 1 104 ? -0.785 -6.966 17.606 1.00 98.00 104 THR A CA 1
ATOM 772 C C . THR A 1 104 ? -0.611 -5.859 16.571 1.00 98.00 104 THR A C 1
ATOM 774 O O . THR A 1 104 ? -0.972 -4.709 16.822 1.00 98.00 104 THR A O 1
ATOM 777 N N . VAL A 1 105 ? -0.129 -6.217 15.376 1.00 97.19 105 VAL A N 1
ATOM 778 C CA . VAL A 1 105 ? 0.019 -5.280 14.254 1.00 97.19 105 VAL A CA 1
ATOM 779 C C . VAL A 1 105 ? -1.346 -4.733 13.836 1.00 97.19 105 VAL A C 1
ATOM 781 O O . VAL A 1 105 ? -1.508 -3.522 13.721 1.00 97.19 105 VAL A O 1
ATOM 784 N N . ALA A 1 106 ? -2.356 -5.596 13.692 1.00 97.94 106 ALA A N 1
ATOM 785 C CA . ALA A 1 106 ? -3.716 -5.201 13.335 1.00 97.94 106 ALA A CA 1
ATOM 786 C C . ALA A 1 106 ? -4.330 -4.227 14.355 1.00 97.94 106 ALA A C 1
ATOM 788 O O . ALA A 1 106 ? -4.987 -3.264 13.964 1.00 97.94 106 ALA A O 1
ATOM 789 N N . SER A 1 107 ? -4.065 -4.410 15.654 1.00 98.50 107 SER A N 1
ATOM 790 C CA . SER A 1 107 ? -4.485 -3.443 16.672 1.00 98.50 107 SER A CA 1
ATOM 791 C C . SER A 1 107 ? -3.827 -2.074 16.478 1.00 98.50 107 SER A C 1
ATOM 793 O O . SER A 1 107 ? -4.496 -1.057 16.657 1.00 98.50 107 SER A O 1
ATOM 795 N N . GLY A 1 108 ? -2.541 -2.029 16.117 1.00 98.50 108 GLY A N 1
ATOM 796 C CA . GLY A 1 108 ? -1.849 -0.783 15.783 1.00 98.50 108 GLY A CA 1
ATOM 797 C C . GLY A 1 108 ? -2.458 -0.108 14.556 1.00 98.50 108 GLY A C 1
ATOM 798 O O . GLY A 1 108 ? -2.760 1.079 14.594 1.00 98.50 108 GLY A O 1
ATOM 799 N N . VAL A 1 109 ? -2.715 -0.884 13.502 1.00 98.62 109 VAL A N 1
ATOM 800 C CA . VAL A 1 109 ? -3.333 -0.414 12.253 1.00 98.62 109 VAL A CA 1
ATOM 801 C C . VAL A 1 109 ? -4.726 0.177 12.493 1.00 98.62 109 VAL A C 1
ATOM 803 O O . VAL A 1 109 ? -5.044 1.235 11.954 1.00 98.62 109 VAL A O 1
ATOM 806 N N . ALA A 1 110 ? -5.543 -0.457 13.338 1.00 98.56 110 ALA A N 1
ATOM 807 C CA . ALA A 1 110 ? -6.849 0.078 13.717 1.00 98.56 110 ALA A CA 1
ATOM 808 C C . ALA A 1 110 ? -6.719 1.423 14.457 1.00 98.56 110 ALA A C 1
ATOM 810 O O . ALA A 1 110 ? -7.446 2.369 14.163 1.00 98.56 110 ALA A O 1
ATOM 811 N N . LYS A 1 111 ? -5.751 1.545 15.377 1.00 98.56 111 LYS A N 1
ATOM 812 C CA . LYS A 1 111 ? -5.460 2.808 16.083 1.00 98.56 111 LYS A CA 1
ATOM 813 C C . LYS A 1 111 ? -4.887 3.894 15.166 1.00 98.56 111 LYS A C 1
ATOM 815 O O . LYS A 1 111 ? -5.064 5.070 15.456 1.00 98.56 111 LYS A O 1
ATOM 820 N N . ALA A 1 112 ? -4.231 3.503 14.077 1.00 98.62 112 ALA A N 1
ATOM 821 C CA . ALA A 1 112 ? -3.718 4.388 13.034 1.00 98.62 112 ALA A CA 1
ATOM 822 C C . ALA A 1 112 ? -4.812 4.899 12.072 1.00 98.62 112 ALA A C 1
ATOM 824 O O . ALA A 1 112 ? -4.492 5.561 11.090 1.00 98.62 112 ALA A O 1
ATOM 825 N N . ASN A 1 113 ? -6.089 4.621 12.368 1.00 98.50 113 ASN A N 1
ATOM 826 C CA . ASN A 1 113 ? -7.267 5.093 11.637 1.00 98.50 113 ASN A CA 1
ATOM 827 C C . ASN A 1 113 ? -7.504 4.424 10.269 1.00 98.50 113 ASN A C 1
ATOM 829 O O . ASN A 1 113 ? -8.107 5.022 9.383 1.00 98.50 113 ASN A O 1
ATOM 833 N N . ALA A 1 114 ? -7.051 3.181 10.072 1.00 98.62 114 ALA A N 1
ATOM 834 C CA . ALA A 1 114 ? -7.440 2.413 8.889 1.00 98.62 114 ALA A CA 1
ATOM 835 C C . ALA A 1 114 ? -8.918 1.985 8.967 1.00 98.62 114 ALA A C 1
ATOM 837 O O . ALA A 1 114 ? -9.369 1.468 9.988 1.00 98.62 114 ALA A O 1
ATOM 838 N N . ASP A 1 115 ? -9.649 2.111 7.859 1.00 98.69 115 ASP A N 1
ATOM 839 C CA . ASP A 1 115 ? -11.057 1.706 7.760 1.00 98.69 115 ASP A CA 1
ATOM 840 C C . ASP A 1 115 ? -11.221 0.189 7.595 1.00 98.69 115 ASP A C 1
ATOM 842 O O . ASP A 1 115 ? -12.249 -0.389 7.953 1.00 98.69 115 ASP A O 1
ATOM 846 N N . ILE A 1 116 ? -10.233 -0.460 6.970 1.00 98.69 116 ILE A N 1
ATOM 847 C CA . ILE A 1 116 ? -10.273 -1.878 6.604 1.00 98.69 116 ILE A CA 1
ATOM 848 C C . ILE A 1 116 ? -8.891 -2.500 6.830 1.00 98.69 116 ILE A C 1
ATOM 850 O O . ILE A 1 116 ? -7.873 -1.979 6.377 1.00 98.69 116 ILE A O 1
ATOM 854 N N . ILE A 1 117 ? -8.852 -3.674 7.458 1.00 98.50 117 ILE A N 1
ATOM 855 C CA . ILE A 1 117 ? -7.638 -4.491 7.566 1.00 98.50 117 ILE A CA 1
ATOM 856 C C . ILE A 1 117 ? -7.839 -5.745 6.722 1.00 98.50 117 ILE A C 1
ATOM 858 O O . ILE A 1 117 ? -8.715 -6.559 7.008 1.00 98.50 117 ILE A O 1
ATOM 862 N N . GLN A 1 118 ? -7.029 -5.902 5.676 1.00 97.25 118 GLN A N 1
ATOM 863 C CA . GLN A 1 118 ? -7.060 -7.083 4.820 1.00 97.25 118 GLN A CA 1
ATOM 864 C C . GLN A 1 118 ? -5.930 -8.036 5.202 1.00 97.25 118 GLN A C 1
ATOM 866 O O . GLN A 1 118 ? -4.754 -7.697 5.073 1.00 97.25 118 GLN A O 1
ATOM 871 N N . ILE A 1 119 ? -6.282 -9.257 5.603 1.00 95.44 119 ILE A N 1
ATOM 872 C CA . ILE A 1 119 ? -5.318 -10.319 5.905 1.00 95.44 119 ILE A CA 1
ATOM 873 C C . ILE A 1 119 ? -5.212 -11.259 4.707 1.00 95.44 119 ILE A C 1
ATOM 875 O O . ILE A 1 119 ? -6.199 -11.854 4.280 1.00 95.44 119 ILE A O 1
ATOM 879 N N . SER A 1 120 ? -4.009 -11.388 4.152 1.00 92.00 120 SER A N 1
ATOM 880 C CA . SER A 1 120 ? -3.717 -12.330 3.066 1.00 92.00 120 SER A CA 1
ATOM 881 C C . SER A 1 120 ? -3.082 -13.601 3.623 1.00 92.00 120 SER A C 1
ATOM 883 O O . SER A 1 120 ? -2.142 -13.515 4.407 1.00 92.00 120 SER A O 1
ATOM 885 N N . GLY A 1 121 ? -3.557 -14.772 3.198 1.00 89.06 121 GLY A N 1
ATOM 886 C CA . GLY A 1 121 ? -2.885 -16.044 3.482 1.00 89.06 121 GLY A CA 1
ATOM 887 C C . GLY A 1 121 ? -1.570 -16.208 2.708 1.00 89.06 121 GLY A C 1
ATOM 888 O O . GLY A 1 121 ? -1.231 -15.378 1.862 1.00 89.06 121 GLY A O 1
ATOM 889 N N . HIS A 1 122 ? -0.857 -17.299 2.988 1.00 79.00 122 HIS A N 1
ATOM 890 C CA . HIS A 1 122 ? 0.409 -17.662 2.340 1.00 79.00 122 HIS A CA 1
ATOM 891 C C . HIS A 1 122 ? 0.224 -18.109 0.876 1.00 79.00 122 HIS A C 1
ATOM 893 O O . HIS A 1 122 ? 1.042 -17.770 0.030 1.00 79.00 122 HIS A O 1
ATOM 899 N N . ASP A 1 123 ? -0.916 -18.720 0.538 1.00 78.00 123 ASP A N 1
ATOM 900 C CA . ASP A 1 123 ? -1.235 -19.245 -0.806 1.00 78.00 123 ASP A CA 1
ATOM 901 C C . ASP A 1 123 ? -1.603 -18.176 -1.857 1.00 78.00 123 ASP A C 1
ATOM 903 O O . ASP A 1 123 ? -2.302 -18.434 -2.841 1.00 78.00 123 ASP A O 1
ATOM 907 N N . GLY A 1 124 ? -1.189 -16.926 -1.651 1.00 75.31 124 GLY A N 1
ATOM 908 C CA . GLY A 1 124 ? -1.476 -15.845 -2.587 1.00 75.31 124 GLY A CA 1
ATOM 909 C C . GLY A 1 124 ? -0.749 -16.046 -3.919 1.00 75.31 124 GLY A C 1
ATOM 910 O O . GLY A 1 124 ? 0.467 -16.187 -3.950 1.00 75.31 124 GLY A O 1
ATOM 911 N N . GLY A 1 125 ? -1.466 -15.977 -5.043 1.00 79.81 125 GLY A N 1
ATOM 912 C CA . GLY A 1 125 ? -0.842 -16.005 -6.368 1.00 79.81 125 GLY A CA 1
ATOM 913 C C . GLY A 1 125 ? 0.042 -14.778 -6.652 1.00 79.81 125 GLY A C 1
ATOM 914 O O . GLY A 1 125 ? -0.143 -13.694 -6.092 1.00 79.81 125 GLY A O 1
ATOM 915 N N . THR A 1 126 ? 0.993 -14.921 -7.578 1.00 84.31 126 THR A N 1
ATOM 916 C CA . THR A 1 126 ? 1.882 -13.834 -8.018 1.00 84.31 126 THR A CA 1
ATOM 917 C C . THR A 1 126 ? 2.235 -13.960 -9.495 1.00 84.31 126 THR A C 1
ATOM 919 O O . THR A 1 126 ? 2.452 -15.051 -10.010 1.00 84.31 126 THR A O 1
ATOM 922 N N . GLY A 1 127 ? 2.316 -12.826 -10.195 1.00 81.31 127 GLY A N 1
ATOM 923 C CA . GLY A 1 127 ? 2.748 -12.798 -11.595 1.00 81.31 127 GLY A CA 1
ATOM 924 C C . GLY A 1 127 ? 4.267 -12.906 -11.785 1.00 81.31 127 GLY A C 1
ATOM 925 O O . GLY A 1 127 ? 4.709 -13.126 -12.912 1.00 81.31 127 GLY A O 1
ATOM 926 N N . ALA A 1 128 ? 5.049 -12.686 -10.718 1.00 80.44 128 ALA A N 1
ATOM 927 C CA . ALA A 1 128 ? 6.506 -12.846 -10.674 1.00 80.44 128 ALA A CA 1
ATOM 928 C C . ALA A 1 128 ? 7.012 -12.844 -9.214 1.00 80.44 128 ALA A C 1
ATOM 930 O O . ALA A 1 128 ? 6.841 -11.853 -8.489 1.00 80.44 128 ALA A O 1
ATOM 931 N N . SER A 1 129 ? 7.652 -13.936 -8.798 1.00 76.25 129 SER A N 1
ATOM 932 C CA . SER A 1 129 ? 8.288 -14.116 -7.485 1.00 76.25 129 SER A CA 1
ATOM 933 C C . SER A 1 129 ? 9.447 -15.110 -7.588 1.00 76.25 129 SER A C 1
ATOM 935 O O . SER A 1 129 ? 9.394 -15.965 -8.479 1.00 76.25 129 SER A O 1
ATOM 937 N N . PRO A 1 130 ? 10.476 -15.021 -6.725 1.00 71.06 130 PRO A N 1
ATOM 938 C CA . PRO A 1 130 ? 11.418 -16.119 -6.532 1.00 71.06 130 PRO A CA 1
ATOM 939 C C . PRO A 1 130 ? 10.692 -17.417 -6.147 1.00 71.06 130 PRO A C 1
ATOM 941 O O . PRO A 1 130 ? 9.635 -17.383 -5.524 1.00 71.06 130 PRO A O 1
ATOM 944 N N . ILE A 1 131 ? 11.261 -18.564 -6.533 1.00 70.19 131 ILE A N 1
ATOM 945 C CA . ILE A 1 131 ? 10.704 -19.897 -6.218 1.00 70.19 131 ILE A CA 1
A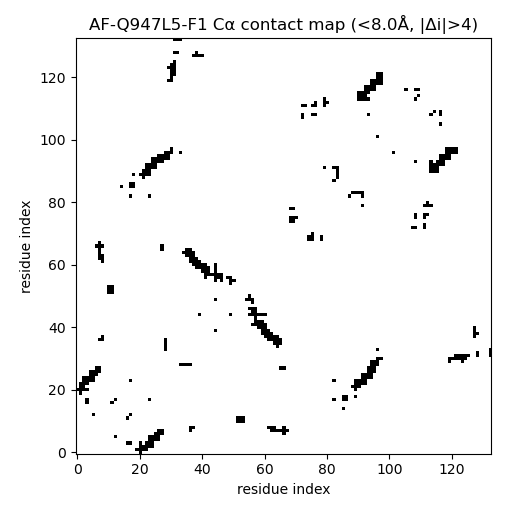TOM 946 C C . ILE A 1 131 ? 10.830 -20.209 -4.718 1.00 70.19 131 ILE A C 1
ATOM 948 O O . ILE A 1 131 ? 10.047 -20.980 -4.184 1.00 70.19 131 ILE A O 1
ATOM 952 N N . SER A 1 132 ? 11.822 -19.617 -4.051 1.00 70.50 132 SER A N 1
ATOM 953 C CA . SER A 1 132 ? 12.136 -19.840 -2.638 1.00 70.50 132 SER A CA 1
ATOM 954 C C . SER A 1 132 ? 11.345 -18.956 -1.664 1.00 70.50 132 SER A C 1
ATOM 956 O O . SER A 1 132 ? 11.685 -18.953 -0.483 1.00 70.50 132 SER A O 1
ATOM 958 N N . SER A 1 133 ? 10.410 -18.138 -2.161 1.00 55.38 133 SER A N 1
ATOM 959 C CA . SER A 1 133 ? 9.638 -17.170 -1.366 1.00 55.38 133 SER A CA 1
ATOM 960 C C . SER A 1 133 ? 8.485 -17.799 -0.596 1.00 55.38 133 SER A C 1
ATOM 962 O O . SER A 1 133 ? 7.915 -18.792 -1.097 1.00 55.38 133 SER A O 1
#

Organism: Beta vulgaris (NCBI:txid161934)

Foldseek 3Di:
DQEDEDEQLCFQPDLVRLQPHQAYEYELAALQGRQFFAKDQLVRQDPVNCVSRVHDRSDIDGGGNGNPQDPDLVSVLVVLVVSCVSHVNHAYEYEHEDDPPVVVVVVSNVVSVHPYYHYHYNPGDGPDDDPVD

Radius of gyration: 15.12 Å; Cα contacts (8 Å, |Δi|>4): 241; chains: 1; bounding box: 28×34×41 Å

Sequence (133 aa):
SAIKQVASGRFGVTPTFLVNADQLEIKIAQGAKPGEGGQLPGKKVSAYIARLRNSKPGVPLISPPPHHDIYSIEDLAQLIYDLHQINPKAKVSVKLVGEAGIGTVASGVAKANADIIQISGHDGGTGASPISS

pLDDT: mean 94.03, std 7.56, range [55.38, 98.88]

Nearest PDB structures (foldseek):
  1ofe-assembly2_B  TM=1.002E+00  e=1.345E-19  Synechocystis sp. PCC 6803
  1ofd-assembly2_B  TM=1.001E+00  e=1.258E-19  Synechocystis sp. PCC 6803
  1lm1-assembly1_A  TM=1.000E+00  e=1.438E-19  Synechocystis sp. PCC 6803
  6s6u-assembly1_A  TM=9.936E-01  e=6.683E-19  Azospirillum brasilense
  7mfm-assembly1_G  TM=9.705E-01  e=2.156E-17  Bacillus subtilis

InterPro domains:
  IPR002932 Glutamate synthase domain [PF01645] (2-132)
  IPR002932 Glutamate synthase domain [cd02808] (1-133)
  IPR013785 Aldolase-type TIM barrel [G3DSA:3.20.20.70] (1-133)
  IPR050711 Electron transfer and nitrogen metabolism enzyme [PTHR11938] (1-133)

=== Feature glossary ===
Legend for the data blocks above and below:

— What the protein is —

The amino-acid sequence is the protein's primary structure: the linear order of residues from the N-terminus to the C-terminus, written in one-letter code. Everything else here — the 3D coordinates, the secondary structure, the domain annotations — is ultimately a consequence of this string.

Functional annotations link the protein to curated databases. InterPro entries identify conserved domains and families by matching the sequence against member-database signatures (Pfam, PROSITE, CDD, …). Gene Ontology (GO) terms describe molecular function, biological process, and cellular component in a controlled vocabulary. CATH places the structure in a hierarchical fold classification (Class/Architecture/Topology/Homologous-superfamily). The organism is the source species.

— Where its atoms are —

Atomic coordinates in PDBx/mmCIF format — the same representation the Protein Data Bank distributes. Each line of the _atom_site loop places one backbone atom in Cartesian space (units: ångströms, origin: arbitrary).

The six renders are orthographic views along the three Cartesian axes in both directions. Representation (cartoon, sticks, or surface) and color scheme (sequence-rainbow or by-chain) vary across proteins so the training set covers all the common visualization conventions.

— Local backbone conformation —

Eight-state secondary structure (DSSP): H is the canonical α-helix, G the tighter 3₁₀-helix, I the wider π-helix; E/B are β-structure, T and S are turns and bends, and '-' is everything else. DSSP derives these from the pattern of main-chain N–H···O=C hydrogen bonds, not from the sequence.

Three-state secondary structure (P-SEA) collapses the eight DSSP classes into helix (a), strand (b), and coil (c). P-SEA assigns these from Cα geometry alone — distances and angles — without requiring backbone oxygens, so it works on any Cα trace.

φ (phi) and ψ (psi) are the two rotatable backbone dihedrals per residue: φ is the C(i-1)–N–Cα–C torsion, ψ is the N–Cα–C–N(i+1) torsion, both in degrees on (−180°, 180°]. α-helical residues cluster near (−60°, −45°); β-strand residues near (−120°, +130°). A Ramachandran plot is simply a scatter of (φ, ψ) for every residue.

— Global shape and packing —

The geometric summary reports three shape descriptors. Rg (radius of gyration) measures how spread out the Cα atoms are about their centre of mass; compact globular proteins have small Rg, elongated or unfolded ones large. Cα contacts (<8 Å, |i−j|>4) count long-range residue pairs in spatial proximity — high for tightly packed folds, near zero for rods or random coil. The bounding-box extents give the protein's footprint along x, y, z in Å.

SASA measures how much of the protein is reachable by solvent. It is computed by rolling a water-sized probe over the atomic surface and summing the exposed area (Å²). Per-residue SASA distinguishes core (buried, low SASA) from surface (exposed, high SASA) residues; total SASA is a whole-molecule size measure.

Plot images: a contact map (which residues are close in 3D, as an N×N binary image), a Ramachandran scatter (backbone torsion angles, revealing secondary-structure composition at a glance), and — for AlphaFold structures — a PAE heatmap (pairwise prediction confidence).

— Structural neighborhood —

A 3Di character summarizes, for each residue, the relative orientation of the Cα frame of its nearest spatial neighbor. Because it encodes fold topology rather than chemistry, 3Di alignments detect remote structural similarity that sequence alignment misses.

The Foldseek neighbor list gives the closest experimentally determined structures in the PDB, ranked by structural alignment. TM-score near 1 means near-identical fold; near 0.3 means only rough topology match. This is how one finds what a novel AlphaFold prediction most resembles in the solved-structure universe.

— Confidence and disorder —

For AlphaFold models, the B-factor field carries pLDDT — the model's own estimate of local accuracy on a 0–100 scale. Regions with pLDDT<50 should be treated as essentially unmodeled; they often correspond to intrinsically disordered segments.

Crystallographic B-factors measure how much each atom's electron density is smeared out, in Å². They rise in mobile loops and surface residues and fall in the buried interior. In AlphaFold models this column is repurposed to hold pLDDT instead.

Predicted Aligned Er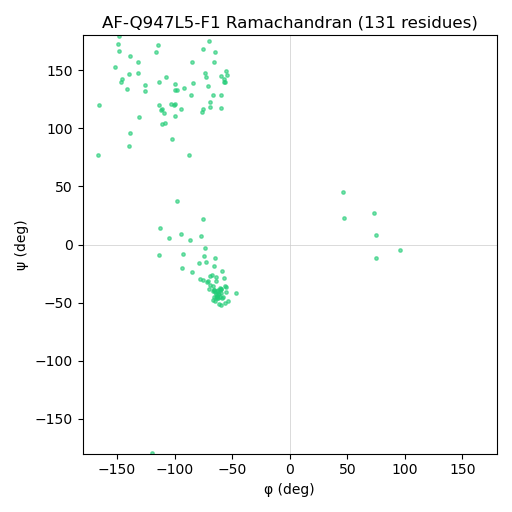ror (PAE) is an AlphaFold confidence matrix: entry (i, j) is the expected error in the position of residue j, in ångströms, when the prediction is superimposed on the true structure at residue i. Low PAE within a block of residues means that block is internally rigid and well-predicted; high PAE between two blocks means their relative placement is uncertain even if each block individually is confident.